Protein AF-A0A7K0ZW60-F1 (afdb_monomer)

Radius of gyration: 15.63 Å; Cα contacts (8 Å, |Δi|>4): 121; chains: 1; bounding box: 38×24×49 Å

Nearest PDB structures (foldseek):
  7ypx-assembly1_c  TM=5.346E-01  e=3.422E+00  uncultured cyanophage

pLDDT: mean 82.51, std 15.48, range [41.12, 95.69]

Sequence (71 aa):
MIFAHIDGTTVTNVIVADTIEVAAELAPAGQHAVDVTGVEAATGWEYDPATGAFIRPPDPVGGDDVEGGEG

Secondary structure (DSSP, 8-state):
-EEEEEETTEEEEEEE-SSHHHHHHTSPTT-EEEE-TTS---TT-EEETTTTEEEE---------------

Structure (mmCIF, N/CA/C/O backbone):
data_AF-A0A7K0ZW60-F1
#
_entry.id   AF-A0A7K0ZW60-F1
#
loop_
_atom_site.group_PDB
_atom_site.id
_atom_site.type_symbol
_atom_site.label_atom_id
_atom_site.label_alt_id
_atom_site.label_comp_id
_atom_site.label_asym_id
_atom_site.label_entity_id
_atom_site.label_seq_id
_atom_site.pdbx_PDB_ins_code
_atom_site.Cartn_x
_atom_site.Cartn_y
_atom_site.Cartn_z
_atom_site.occupancy
_atom_site.B_iso_or_equiv
_atom_site.auth_seq_id
_atom_site.auth_comp_id
_atom_site.auth_asym_id
_atom_site.auth_atom_id
_atom_site.pdbx_PDB_model_num
ATOM 1 N N . MET A 1 1 ? 1.484 -12.339 1.062 1.00 90.62 1 MET A N 1
ATOM 2 C CA . MET A 1 1 ? 0.682 -11.296 0.380 1.00 90.62 1 MET A CA 1
ATOM 3 C C . MET A 1 1 ? 1.617 -10.184 -0.068 1.00 90.62 1 MET A C 1
ATOM 5 O O . MET A 1 1 ? 2.740 -10.132 0.431 1.00 90.62 1 MET A O 1
ATOM 9 N N . ILE A 1 2 ? 1.213 -9.368 -1.042 1.00 92.38 2 ILE A N 1
ATOM 10 C CA . ILE A 1 2 ? 2.042 -8.263 -1.547 1.00 92.38 2 ILE A CA 1
ATOM 11 C C . ILE A 1 2 ? 1.464 -6.956 -1.014 1.00 92.38 2 ILE A C 1
ATOM 13 O O . ILE A 1 2 ? 0.260 -6.731 -1.116 1.00 92.38 2 ILE A O 1
ATOM 17 N N . PHE A 1 3 ? 2.324 -6.107 -0.458 1.00 94.44 3 PHE A N 1
ATOM 18 C CA . PHE A 1 3 ? 1.943 -4.827 0.123 1.00 94.44 3 PHE A CA 1
ATOM 19 C C . PHE A 1 3 ? 2.775 -3.689 -0.462 1.00 94.44 3 PHE A C 1
ATOM 21 O O . PHE A 1 3 ? 3.975 -3.841 -0.690 1.00 94.44 3 PHE A O 1
ATOM 28 N N . ALA A 1 4 ? 2.141 -2.541 -0.666 1.00 93.81 4 ALA A N 1
ATOM 29 C CA . ALA A 1 4 ? 2.794 -1.299 -1.053 1.00 93.81 4 ALA A CA 1
ATOM 30 C C . ALA A 1 4 ? 2.918 -0.372 0.160 1.00 93.81 4 ALA A C 1
ATOM 32 O O . ALA A 1 4 ? 1.958 -0.210 0.914 1.00 93.81 4 ALA A O 1
ATOM 33 N N . HIS A 1 5 ? 4.082 0.250 0.339 1.00 95.31 5 HIS A N 1
ATOM 34 C CA . HIS A 1 5 ? 4.253 1.379 1.252 1.00 95.31 5 HIS A CA 1
ATOM 35 C C . HIS A 1 5 ? 3.954 2.676 0.515 1.00 95.31 5 HIS A C 1
ATOM 37 O O . HIS A 1 5 ? 4.434 2.882 -0.601 1.00 95.31 5 HIS A O 1
ATOM 43 N N . ILE A 1 6 ? 3.146 3.529 1.140 1.00 93.62 6 ILE A N 1
ATOM 44 C CA . ILE A 1 6 ? 2.611 4.736 0.518 1.00 93.62 6 ILE A CA 1
ATOM 45 C C . ILE A 1 6 ? 2.949 5.955 1.366 1.00 93.62 6 ILE A C 1
ATOM 47 O O . ILE A 1 6 ? 2.599 6.021 2.548 1.00 93.62 6 ILE A O 1
ATOM 51 N N . ASP A 1 7 ? 3.603 6.926 0.733 1.00 93.12 7 ASP A N 1
ATOM 52 C CA . ASP A 1 7 ? 3.868 8.257 1.271 1.00 93.12 7 ASP A CA 1
ATOM 53 C C . ASP A 1 7 ? 2.905 9.258 0.622 1.00 93.12 7 ASP A C 1
ATOM 55 O O . ASP A 1 7 ? 3.000 9.558 -0.570 1.00 93.12 7 ASP A O 1
ATOM 59 N N . GLY A 1 8 ? 1.902 9.707 1.383 1.00 91.25 8 GLY A N 1
ATOM 60 C CA . GLY A 1 8 ? 0.791 10.499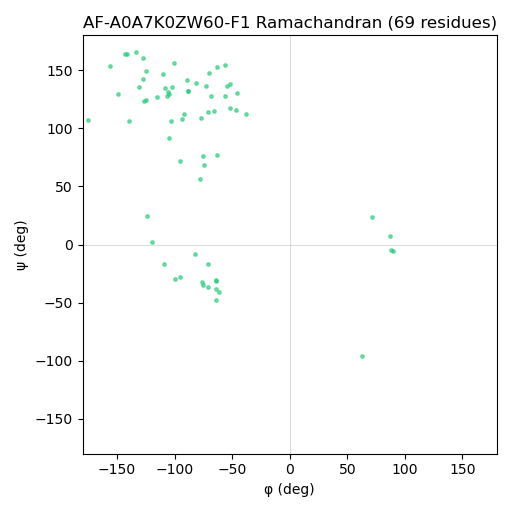 0.850 1.00 91.25 8 GLY A CA 1
ATOM 61 C C . GLY A 1 8 ? -0.019 9.715 -0.187 1.00 91.25 8 GLY A C 1
ATOM 62 O O . GLY A 1 8 ? -0.903 8.942 0.177 1.00 91.25 8 GLY A O 1
ATOM 63 N N . THR A 1 9 ? 0.297 9.917 -1.466 1.00 90.81 9 THR A N 1
ATOM 64 C CA . THR A 1 9 ? -0.300 9.230 -2.625 1.00 90.81 9 THR A CA 1
ATOM 65 C C . THR A 1 9 ? 0.725 8.455 -3.450 1.00 90.81 9 THR A C 1
ATOM 67 O O . THR A 1 9 ? 0.368 7.881 -4.467 1.00 90.81 9 THR A O 1
ATOM 70 N N . THR A 1 10 ? 2.004 8.423 -3.069 1.00 90.75 10 THR A N 1
ATOM 71 C CA . THR A 1 10 ? 3.055 7.793 -3.886 1.00 90.75 10 THR A CA 1
ATOM 72 C C . THR A 1 10 ? 3.475 6.455 -3.299 1.00 90.75 10 THR A C 1
ATOM 74 O O . THR A 1 10 ? 3.832 6.379 -2.124 1.00 90.75 10 THR A O 1
ATOM 77 N N . VAL A 1 11 ? 3.503 5.407 -4.123 1.00 91.81 11 VAL A N 1
ATOM 78 C CA . VAL A 1 11 ? 4.100 4.119 -3.756 1.00 91.81 11 VAL A CA 1
ATOM 79 C C . VAL A 1 11 ? 5.616 4.273 -3.691 1.00 91.81 11 VAL A C 1
ATOM 81 O O . VAL A 1 11 ? 6.275 4.503 -4.704 1.00 91.81 11 VAL A O 1
ATOM 84 N N . THR A 1 12 ? 6.1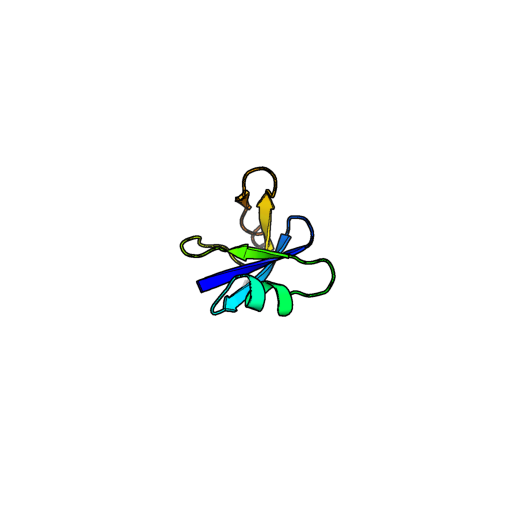93 4.127 -2.507 1.00 92.44 12 THR A N 1
ATOM 85 C CA . THR A 1 12 ? 7.639 4.264 -2.273 1.00 92.44 12 THR A CA 1
ATOM 86 C C . THR A 1 12 ? 8.358 2.922 -2.314 1.00 92.44 12 THR A C 1
ATOM 88 O O . THR A 1 12 ? 9.538 2.860 -2.660 1.00 92.44 12 THR A O 1
ATOM 91 N N . ASN A 1 13 ? 7.660 1.839 -1.973 1.00 92.88 13 ASN A N 1
ATOM 92 C CA . ASN A 1 13 ? 8.229 0.503 -1.892 1.00 92.88 13 ASN A CA 1
ATOM 93 C C . ASN A 1 13 ? 7.148 -0.573 -2.055 1.00 92.88 13 ASN A C 1
ATOM 95 O O . ASN A 1 13 ? 5.990 -0.350 -1.701 1.00 92.88 13 ASN A O 1
ATOM 99 N N . VAL A 1 14 ? 7.537 -1.752 -2.539 1.00 92.44 14 VAL A N 1
ATOM 100 C CA . VAL A 1 14 ? 6.664 -2.930 -2.635 1.00 92.44 14 VAL A CA 1
ATOM 101 C C . VAL A 1 14 ? 7.350 -4.097 -1.939 1.00 92.44 14 VAL A C 1
ATOM 103 O O . VAL A 1 14 ? 8.481 -4.454 -2.267 1.00 92.44 14 VAL A O 1
ATOM 106 N N . ILE A 1 15 ? 6.668 -4.686 -0.963 1.00 93.50 15 ILE A N 1
ATOM 107 C CA . ILE A 1 15 ? 7.198 -5.752 -0.115 1.00 93.50 15 ILE A CA 1
ATOM 108 C C . ILE A 1 15 ? 6.269 -6.963 -0.102 1.00 93.50 15 ILE A C 1
ATOM 110 O O . ILE A 1 15 ?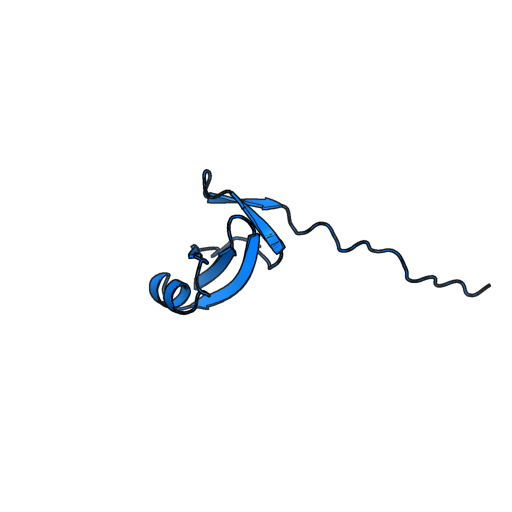 5.076 -6.877 -0.392 1.00 93.50 15 ILE A O 1
ATOM 114 N N . VAL A 1 16 ? 6.819 -8.109 0.287 1.00 94.25 16 VAL A N 1
ATOM 115 C CA . VAL A 1 16 ? 6.046 -9.319 0.573 1.00 94.25 16 VAL A CA 1
ATOM 116 C C . VAL A 1 16 ? 6.017 -9.514 2.083 1.00 94.25 16 VAL A C 1
ATOM 118 O O . VAL A 1 16 ? 7.069 -9.522 2.719 1.00 94.25 16 VAL A O 1
ATOM 121 N N . ALA A 1 17 ? 4.824 -9.688 2.647 1.00 94.56 17 ALA A N 1
ATOM 122 C CA . ALA A 1 17 ? 4.639 -9.981 4.066 1.00 94.56 17 ALA A CA 1
ATOM 123 C C . ALA A 1 17 ? 3.508 -10.997 4.289 1.00 94.56 17 ALA A C 1
ATOM 125 O O . ALA A 1 17 ? 2.680 -11.246 3.400 1.00 94.56 17 ALA A O 1
ATOM 126 N N . ASP A 1 18 ? 3.477 -11.585 5.485 1.00 94.56 18 ASP A N 1
ATOM 127 C CA . ASP A 1 18 ? 2.435 -12.528 5.899 1.00 94.56 18 ASP A CA 1
ATOM 128 C C . ASP A 1 18 ? 1.109 -11.841 6.231 1.00 94.56 18 ASP A C 1
ATOM 130 O O . ASP A 1 18 ? 0.061 -12.406 5.943 1.00 94.56 18 ASP A O 1
ATOM 134 N N . THR A 1 19 ? 1.131 -10.630 6.800 1.00 95.31 19 THR A N 1
ATOM 135 C CA . THR A 1 19 ? -0.067 -9.842 7.141 1.00 95.31 19 THR A CA 1
ATOM 136 C C . THR A 1 19 ? 0.161 -8.347 6.910 1.00 95.31 19 THR A C 1
ATOM 138 O O . THR A 1 19 ? 1.301 -7.888 6.800 1.00 95.31 19 THR A O 1
ATOM 141 N N . ILE A 1 20 ? -0.933 -7.578 6.868 1.00 93.75 20 ILE A N 1
ATOM 142 C CA . ILE A 1 20 ? -0.878 -6.113 6.762 1.00 93.75 20 ILE A CA 1
ATOM 143 C C . ILE A 1 20 ? -0.216 -5.467 7.986 1.00 93.75 20 ILE A C 1
ATOM 145 O O . ILE A 1 20 ? 0.453 -4.450 7.848 1.00 93.75 20 ILE A O 1
ATOM 149 N N . GLU A 1 21 ? -0.354 -6.069 9.170 1.00 95.50 21 GLU A N 1
ATOM 150 C CA . GLU A 1 21 ? 0.271 -5.588 10.407 1.00 95.50 21 GLU A CA 1
ATOM 151 C C . GLU A 1 21 ? 1.796 -5.652 10.296 1.00 95.50 21 GLU A C 1
ATOM 153 O O . GLU A 1 21 ? 2.461 -4.640 10.494 1.00 95.50 21 GLU A O 1
ATOM 158 N N . VAL A 1 22 ? 2.337 -6.791 9.840 1.00 95.69 22 VAL A N 1
ATOM 159 C CA . VAL A 1 22 ? 3.779 -6.949 9.589 1.00 95.69 22 VAL A CA 1
ATOM 160 C C . VAL A 1 22 ? 4.255 -5.964 8.519 1.00 95.69 22 VAL A C 1
ATOM 162 O O . VAL A 1 22 ? 5.313 -5.353 8.654 1.00 95.69 22 VAL A O 1
ATOM 165 N N . ALA A 1 23 ? 3.470 -5.770 7.456 1.00 95.19 23 ALA A N 1
ATOM 166 C CA . ALA A 1 23 ? 3.809 -4.797 6.423 1.00 95.19 23 ALA A CA 1
ATOM 167 C C . ALA A 1 23 ? 3.828 -3.354 6.959 1.00 95.19 23 ALA A C 1
ATOM 169 O O . ALA A 1 23 ? 4.702 -2.578 6.573 1.00 95.19 23 ALA A O 1
ATOM 170 N N . ALA A 1 24 ? 2.898 -2.999 7.849 1.00 93.75 24 ALA A N 1
ATOM 171 C CA . ALA A 1 24 ? 2.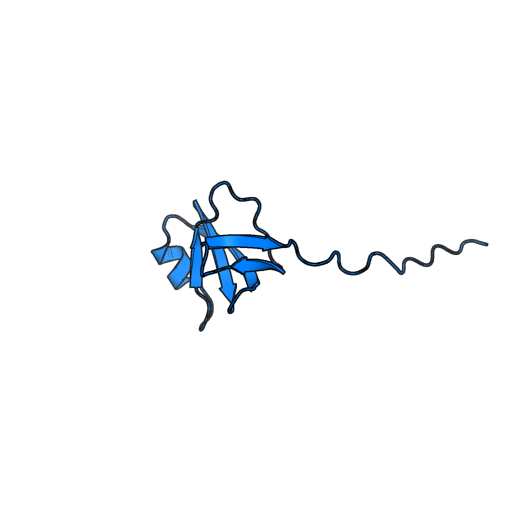823 -1.685 8.479 1.00 93.75 24 ALA A CA 1
ATOM 172 C C . ALA A 1 24 ? 3.960 -1.455 9.488 1.00 93.75 24 ALA A C 1
ATOM 174 O O . ALA A 1 24 ? 4.495 -0.353 9.545 1.00 93.75 24 ALA A O 1
ATOM 175 N N . GLU A 1 25 ? 4.383 -2.480 10.233 1.00 95.19 25 GLU A N 1
ATOM 176 C CA . GLU A 1 25 ? 5.544 -2.397 11.134 1.00 95.19 25 GLU A CA 1
ATOM 177 C C . GLU A 1 25 ? 6.860 -2.148 10.383 1.00 95.19 25 GLU A C 1
ATOM 179 O O . GLU A 1 25 ? 7.764 -1.496 10.903 1.00 95.19 25 GLU A O 1
ATOM 184 N N . LEU A 1 26 ? 6.964 -2.643 9.146 1.00 94.06 26 LEU A N 1
ATOM 185 C CA . LEU A 1 26 ? 8.109 -2.410 8.264 1.00 94.06 26 LEU A CA 1
ATOM 186 C C . LEU A 1 26 ? 8.042 -1.064 7.523 1.00 94.06 26 LEU A C 1
ATOM 188 O O . LEU A 1 26 ? 9.001 -0.711 6.832 1.00 94.06 26 LEU A O 1
ATOM 192 N N . ALA A 1 27 ? 6.927 -0.333 7.614 1.00 93.06 27 ALA A N 1
ATOM 193 C CA . ALA A 1 27 ? 6.758 0.928 6.907 1.00 93.06 27 ALA A CA 1
ATOM 194 C C . ALA A 1 27 ? 7.617 2.038 7.547 1.00 93.06 27 ALA A C 1
ATOM 196 O O . ALA A 1 27 ? 7.645 2.180 8.773 1.00 93.06 27 ALA A O 1
ATOM 197 N N . PRO A 1 28 ? 8.305 2.866 6.741 1.00 91.25 28 PRO A N 1
ATOM 198 C CA . PRO A 1 28 ? 8.966 4.067 7.236 1.00 91.25 28 PRO A CA 1
ATOM 199 C C . PRO A 1 28 ? 7.990 5.007 7.956 1.00 91.25 28 PRO A C 1
ATOM 201 O O . PRO A 1 28 ? 6.794 5.038 7.663 1.00 91.25 28 PRO A O 1
ATOM 204 N N . ALA A 1 29 ? 8.505 5.825 8.877 1.00 91.44 29 ALA A N 1
ATOM 205 C CA . ALA A 1 29 ? 7.683 6.780 9.616 1.00 91.44 29 ALA A CA 1
ATOM 206 C C . ALA A 1 29 ? 6.920 7.722 8.666 1.00 91.44 29 ALA A C 1
ATOM 208 O O . ALA A 1 29 ? 7.522 8.359 7.805 1.00 91.44 29 ALA A O 1
ATOM 209 N N . GLY A 1 30 ? 5.602 7.822 8.859 1.00 87.62 30 GLY A N 1
ATOM 210 C CA . GLY A 1 30 ? 4.716 8.626 8.010 1.00 87.62 30 GLY A CA 1
ATOM 211 C C . GLY A 1 30 ? 4.137 7.882 6.803 1.00 87.62 30 GLY A C 1
ATOM 212 O O . GLY A 1 30 ? 3.250 8.423 6.148 1.00 87.62 30 GLY A O 1
ATOM 213 N N . GLN A 1 31 ? 4.563 6.641 6.551 1.00 94.06 31 GLN A N 1
ATOM 214 C CA . GLN A 1 31 ? 4.026 5.801 5.482 1.00 94.06 31 GLN A CA 1
ATOM 215 C C . GLN A 1 31 ? 3.023 4.782 6.021 1.00 94.06 31 GLN A C 1
ATOM 217 O O . GLN A 1 31 ? 3.049 4.411 7.196 1.00 94.06 31 GLN A O 1
ATOM 222 N N . HIS A 1 32 ? 2.132 4.319 5.149 1.00 92.88 32 HIS A N 1
ATOM 223 C CA . HIS A 1 32 ? 1.174 3.262 5.461 1.00 92.88 32 HIS A CA 1
ATOM 224 C C . HIS A 1 32 ? 1.280 2.119 4.455 1.00 92.88 32 HIS A C 1
ATOM 226 O O . HIS A 1 32 ? 1.645 2.326 3.299 1.00 92.88 32 HIS A O 1
ATOM 232 N N . ALA A 1 33 ? 0.984 0.904 4.915 1.00 94.25 33 ALA A N 1
ATOM 233 C CA . ALA A 1 33 ? 0.936 -0.277 4.067 1.00 94.25 33 ALA A CA 1
ATOM 234 C C . ALA A 1 33 ? -0.469 -0.455 3.475 1.00 94.25 33 ALA A C 1
ATOM 236 O O . ALA A 1 33 ? -1.469 -0.248 4.165 1.00 94.25 33 ALA A O 1
ATOM 237 N N . VAL A 1 34 ? -0.538 -0.877 2.215 1.00 92.06 34 VAL A N 1
ATOM 238 C CA . VAL A 1 34 ? -1.780 -1.210 1.504 1.00 92.06 34 VAL A CA 1
ATOM 239 C C . VAL A 1 34 ? -1.611 -2.564 0.828 1.00 92.06 34 VAL A C 1
ATOM 241 O O . VAL A 1 34 ? -0.560 -2.825 0.246 1.00 92.06 34 VAL A O 1
ATOM 244 N N . ASP A 1 35 ? -2.617 -3.440 0.924 1.00 92.50 35 ASP A N 1
ATOM 245 C CA . ASP A 1 35 ? -2.607 -4.705 0.182 1.00 92.50 35 ASP A CA 1
ATOM 246 C C . ASP A 1 35 ? -2.759 -4.429 -1.314 1.00 92.50 35 ASP A C 1
ATOM 248 O O . ASP A 1 35 ? -3.672 -3.728 -1.750 1.00 92.50 35 ASP A O 1
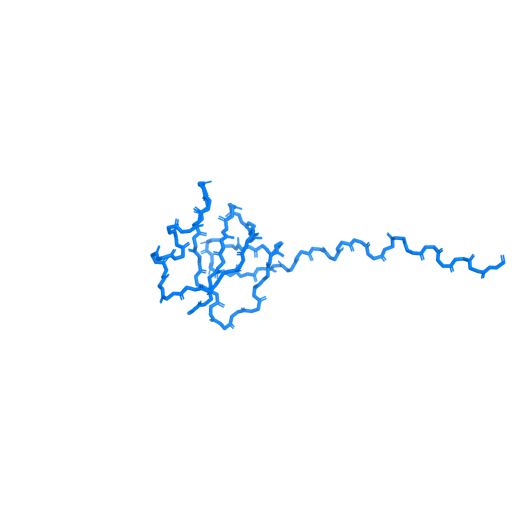ATOM 252 N N . VAL A 1 36 ? -1.838 -4.989 -2.088 1.00 90.44 36 VAL A N 1
ATOM 253 C CA . VAL A 1 36 ? -1.810 -4.893 -3.550 1.00 90.44 36 VAL A CA 1
ATOM 254 C C . VAL A 1 36 ? -1.788 -6.280 -4.176 1.00 90.44 36 VAL A C 1
ATOM 256 O O . VAL A 1 36 ? -1.301 -6.480 -5.288 1.00 90.44 36 VAL A O 1
ATOM 259 N N . THR A 1 37 ? -2.291 -7.282 -3.456 1.00 88.44 37 THR A N 1
ATOM 260 C CA . THR A 1 37 ? -2.289 -8.659 -3.926 1.00 88.44 37 THR A CA 1
ATOM 261 C C . THR A 1 37 ? -3.199 -8.768 -5.152 1.00 88.44 37 THR A C 1
ATOM 263 O O . THR A 1 37 ? -4.410 -8.589 -5.070 1.00 88.44 37 THR A O 1
ATOM 266 N N . GLY A 1 38 ? -2.612 -9.075 -6.312 1.00 84.19 38 GLY A N 1
ATOM 267 C CA . GLY A 1 38 ? -3.339 -9.132 -7.588 1.00 84.19 38 GLY A CA 1
ATOM 268 C C . GLY A 1 38 ? -3.438 -7.794 -8.328 1.00 84.19 38 GLY A C 1
ATOM 269 O O . GLY A 1 38 ? -4.115 -7.728 -9.351 1.00 84.19 38 GLY A O 1
ATOM 270 N N . VAL A 1 39 ? -2.750 -6.756 -7.848 1.00 83.81 39 VAL A N 1
ATOM 271 C CA . VAL A 1 39 ? -2.577 -5.475 -8.539 1.00 83.81 39 VAL A CA 1
ATOM 272 C C . VAL A 1 39 ? -1.129 -5.363 -9.015 1.00 83.81 39 VAL A C 1
ATOM 274 O O . VAL A 1 39 ? -0.199 -5.628 -8.257 1.00 83.81 39 VAL A O 1
ATOM 277 N N . GLU A 1 40 ? -0.919 -4.938 -10.260 1.00 78.00 40 GLU A N 1
ATOM 278 C CA . GLU A 1 40 ? 0.415 -4.629 -10.795 1.00 78.00 40 GLU A CA 1
ATOM 279 C C . GLU A 1 40 ? 0.907 -3.258 -10.291 1.00 78.00 40 GLU A C 1
ATOM 281 O O . GLU A 1 40 ? 1.186 -2.363 -11.077 1.00 78.00 40 GLU A O 1
ATOM 286 N N . ALA A 1 41 ? 0.975 -3.058 -8.973 1.00 81.00 41 ALA A N 1
ATOM 287 C CA . ALA A 1 41 ? 1.527 -1.837 -8.389 1.00 81.00 41 ALA A CA 1
ATOM 288 C C . ALA A 1 41 ? 3.061 -1.910 -8.348 1.00 81.00 41 ALA A C 1
ATOM 290 O O . ALA A 1 41 ? 3.637 -2.939 -7.988 1.00 81.00 41 ALA A O 1
ATOM 291 N N . ALA A 1 42 ? 3.729 -0.803 -8.669 1.00 84.12 42 ALA A N 1
ATOM 292 C CA . ALA A 1 42 ? 5.178 -0.680 -8.554 1.00 84.12 42 ALA A CA 1
ATOM 293 C C . ALA A 1 42 ? 5.570 0.634 -7.872 1.00 84.12 42 ALA A C 1
ATOM 295 O O . ALA A 1 42 ? 4.771 1.562 -7.746 1.00 84.12 42 ALA A O 1
ATOM 296 N N . THR A 1 43 ? 6.825 0.727 -7.444 1.00 87.31 43 THR A N 1
ATOM 297 C CA . THR A 1 43 ? 7.382 1.975 -6.917 1.00 87.31 43 THR A CA 1
ATOM 298 C C . THR A 1 43 ? 7.214 3.120 -7.921 1.00 87.31 43 THR A C 1
ATOM 300 O O . THR A 1 43 ? 7.437 2.948 -9.120 1.00 87.31 43 THR A O 1
ATOM 303 N N . GLY A 1 44 ? 6.812 4.289 -7.426 1.00 85.75 44 GLY A N 1
ATOM 304 C CA . GLY A 1 44 ? 6.507 5.483 -8.213 1.00 85.75 44 GLY A CA 1
ATOM 305 C C . GLY A 1 44 ? 5.062 5.569 -8.706 1.00 85.75 44 GLY A C 1
ATOM 306 O O . GLY A 1 44 ? 4.698 6.582 -9.295 1.00 85.75 44 GLY A O 1
ATOM 307 N N . TRP A 1 45 ? 4.237 4.542 -8.479 1.00 88.88 45 TRP A N 1
ATOM 308 C CA . TRP A 1 45 ? 2.819 4.607 -8.822 1.00 88.88 45 TRP A CA 1
ATOM 309 C C . TRP A 1 45 ? 2.058 5.559 -7.903 1.00 88.88 45 TRP A C 1
ATOM 311 O O . TRP A 1 45 ? 2.356 5.663 -6.712 1.00 88.88 45 TRP A O 1
ATOM 321 N N . GLU A 1 46 ? 1.036 6.207 -8.456 1.00 90.19 46 GLU A N 1
ATOM 322 C CA . GLU A 1 46 ? 0.100 7.019 -7.684 1.00 90.19 46 GLU A CA 1
ATOM 323 C C . GLU A 1 46 ? -1.058 6.157 -7.163 1.00 90.19 46 GLU A C 1
ATOM 325 O O . GLU A 1 46 ? -1.676 5.388 -7.906 1.00 90.19 46 GLU A O 1
ATOM 330 N N . TYR A 1 47 ? -1.348 6.305 -5.877 1.00 89.56 47 TYR A N 1
ATOM 331 C CA . TYR A 1 47 ? -2.427 5.675 -5.138 1.00 89.56 47 TYR A CA 1
ATOM 332 C C . TYR A 1 47 ? -3.414 6.736 -4.662 1.00 89.56 47 TYR A C 1
ATOM 334 O O . TYR A 1 47 ? -3.039 7.700 -3.990 1.00 89.56 47 TYR A O 1
ATOM 342 N N . ASP A 1 48 ? -4.686 6.526 -4.976 1.00 89.38 48 ASP A N 1
ATOM 343 C CA . ASP A 1 48 ? -5.785 7.339 -4.484 1.00 89.38 48 ASP A CA 1
ATOM 344 C C . ASP A 1 48 ? -6.373 6.713 -3.207 1.00 89.38 48 ASP A C 1
ATOM 346 O O . ASP A 1 48 ? -7.070 5.695 -3.281 1.00 89.38 48 ASP A O 1
ATOM 350 N N . PRO A 1 49 ? -6.151 7.306 -2.020 1.00 83.88 49 PRO A N 1
ATOM 351 C CA . PRO A 1 49 ? -6.674 6.764 -0.769 1.00 83.88 49 PRO A CA 1
ATOM 352 C C . PRO A 1 49 ? -8.193 6.919 -0.621 1.00 83.88 49 PRO A C 1
ATOM 354 O O . PRO A 1 49 ? -8.784 6.253 0.227 1.00 83.88 49 PRO A O 1
ATOM 357 N N . ALA A 1 50 ? -8.840 7.789 -1.404 1.00 87.06 50 ALA A N 1
ATOM 358 C CA . ALA A 1 50 ? -10.286 7.991 -1.332 1.00 87.06 50 ALA A CA 1
ATOM 359 C C . ALA A 1 50 ? -11.062 6.847 -2.005 1.00 87.06 50 ALA A C 1
ATOM 361 O O . ALA A 1 50 ? -12.159 6.494 -1.571 1.00 87.06 50 ALA A O 1
ATOM 362 N N . THR A 1 51 ? -10.484 6.263 -3.051 1.00 85.25 51 THR A N 1
ATOM 363 C CA . THR A 1 51 ? -11.063 5.185 -3.860 1.00 85.25 51 THR A CA 1
ATOM 364 C C . THR A 1 51 ? -10.370 3.841 -3.645 1.00 85.25 51 THR A C 1
ATOM 366 O O . THR A 1 51 ? -10.947 2.810 -3.988 1.00 85.25 51 THR A O 1
ATOM 369 N N . GLY A 1 52 ? -9.165 3.830 -3.063 1.00 84.00 52 GLY A N 1
ATOM 370 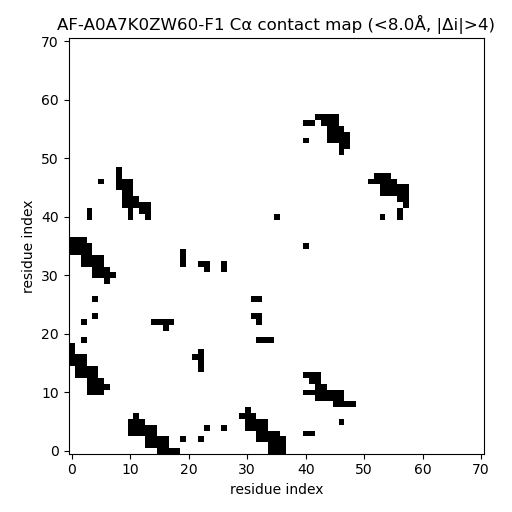C CA . GLY A 1 52 ? -8.342 2.631 -2.891 1.00 84.00 52 GLY A CA 1
ATOM 371 C C . GLY A 1 52 ? -7.746 2.117 -4.204 1.00 84.00 52 GLY A C 1
ATOM 372 O O . GLY A 1 52 ? -7.469 0.925 -4.322 1.00 84.00 52 GLY A O 1
ATOM 373 N N . ALA A 1 53 ? -7.605 2.988 -5.207 1.00 85.00 53 ALA A N 1
ATOM 374 C CA . ALA A 1 53 ? -7.189 2.619 -6.553 1.00 85.00 53 ALA A CA 1
ATOM 375 C C . ALA A 1 53 ? -5.783 3.127 -6.886 1.00 85.00 53 ALA A C 1
ATOM 377 O O . ALA A 1 53 ? -5.373 4.214 -6.485 1.00 85.00 53 ALA A O 1
ATOM 378 N N . PHE A 1 54 ? -5.065 2.346 -7.689 1.00 86.19 54 PHE A N 1
ATOM 379 C CA . PHE A 1 54 ? -3.780 2.725 -8.264 1.00 86.19 54 PHE A CA 1
ATOM 380 C C . PHE A 1 54 ? -4.033 3.369 -9.628 1.00 86.19 54 PHE A C 1
ATOM 382 O O . PHE A 1 54 ? -4.536 2.713 -10.540 1.00 86.19 54 PHE A O 1
ATOM 389 N N . ILE A 1 55 ? -3.761 4.668 -9.746 1.00 77.75 55 ILE A N 1
ATOM 390 C CA . ILE A 1 55 ? -4.282 5.507 -10.837 1.00 77.75 55 ILE A CA 1
ATOM 391 C C . ILE A 1 55 ? -3.274 5.735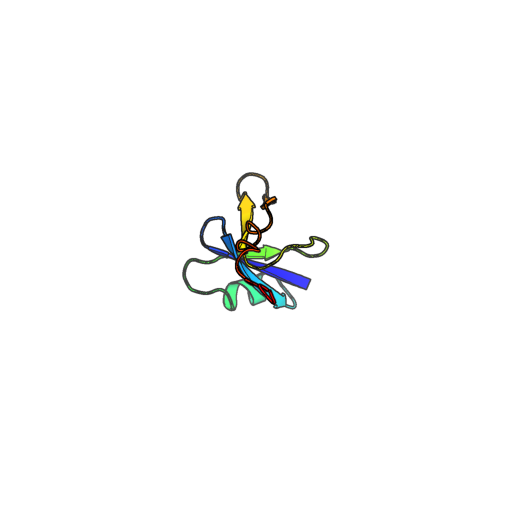 -11.962 1.00 77.75 55 ILE A C 1
ATOM 393 O O . ILE A 1 55 ? -3.683 5.934 -13.108 1.00 77.75 55 IL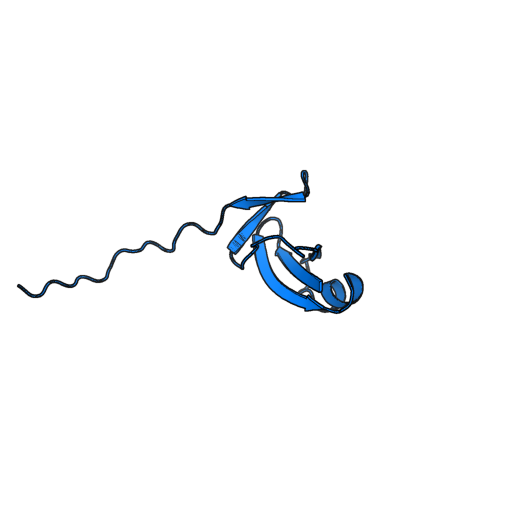E A O 1
ATOM 397 N N . ARG A 1 56 ? -1.968 5.735 -11.665 1.00 73.06 56 ARG A N 1
ATOM 398 C CA . ARG A 1 56 ? -0.950 6.082 -12.663 1.00 73.06 56 ARG A CA 1
ATOM 399 C C . ARG A 1 56 ? 0.374 5.346 -12.417 1.00 73.06 56 ARG A C 1
ATOM 401 O O . ARG A 1 56 ? 0.879 5.429 -11.298 1.00 73.06 56 ARG A O 1
ATOM 408 N N . PRO A 1 57 ? 0.972 4.677 -13.422 1.00 66.94 57 PRO A N 1
ATOM 409 C CA . PRO A 1 57 ? 2.391 4.333 -13.366 1.00 66.94 57 PRO A CA 1
ATOM 410 C C . PRO A 1 57 ? 3.229 5.623 -13.333 1.00 66.94 57 PRO A C 1
ATOM 412 O O . PRO A 1 57 ? 2.762 6.642 -13.849 1.00 66.94 57 PRO A O 1
ATOM 415 N N . PRO A 1 58 ? 4.443 5.629 -12.753 1.00 61.16 58 PRO A N 1
ATOM 416 C CA . PRO A 1 58 ? 5.317 6.792 -12.861 1.00 61.16 58 PRO A CA 1
ATOM 417 C C . PRO A 1 58 ? 5.447 7.164 -14.340 1.00 61.16 58 PRO A C 1
ATOM 419 O O . PRO A 1 58 ? 5.551 6.268 -15.185 1.00 61.16 58 PRO A O 1
ATOM 422 N N . ASP A 1 59 ? 5.398 8.466 -14.654 1.00 58.00 59 ASP A N 1
ATOM 423 C CA . ASP A 1 59 ? 5.754 8.945 -15.993 1.00 58.00 59 ASP A CA 1
ATOM 424 C C . ASP A 1 59 ? 7.056 8.230 -16.379 1.00 58.00 59 ASP A C 1
ATOM 426 O O . ASP A 1 59 ? 7.961 8.165 -15.532 1.00 58.00 59 ASP A O 1
ATOM 430 N N . PRO A 1 60 ? 7.151 7.613 -17.574 1.00 53.59 60 PRO A N 1
ATOM 431 C CA . PRO A 1 60 ? 8.400 7.004 -17.987 1.00 53.59 60 PRO A CA 1
ATOM 432 C C . PRO A 1 60 ? 9.457 8.086 -17.813 1.00 53.59 60 PRO A C 1
ATOM 434 O O . PRO A 1 60 ? 9.329 9.159 -18.402 1.00 53.59 60 PRO A O 1
ATOM 437 N N . VAL A 1 61 ? 10.441 7.845 -16.936 1.00 57.28 61 VAL A N 1
ATOM 438 C CA . VAL A 1 61 ? 11.619 8.709 -16.839 1.00 57.28 61 VAL A CA 1
ATOM 439 C C . VAL A 1 61 ? 12.051 8.920 -18.278 1.00 57.28 61 VAL A C 1
ATOM 441 O O . VAL A 1 61 ? 12.304 7.923 -18.953 1.00 57.28 61 VAL A O 1
ATOM 444 N N . GLY A 1 62 ? 11.973 10.172 -18.745 1.00 50.00 62 GLY A N 1
ATOM 445 C CA . GLY A 1 62 ? 12.044 10.522 -20.158 1.00 50.00 62 GLY A CA 1
ATOM 446 C C . GLY A 1 62 ? 13.062 9.651 -20.877 1.00 50.00 62 GLY A C 1
ATOM 447 O O . GLY A 1 62 ? 14.252 9.691 -20.572 1.00 50.00 62 GLY A O 1
ATOM 448 N N . GLY A 1 63 ? 12.568 8.799 -21.770 1.00 51.12 63 GLY A N 1
ATOM 449 C CA . GLY A 1 63 ? 13.408 8.066 -22.696 1.00 51.12 63 GLY A CA 1
ATOM 450 C C . GLY A 1 63 ? 13.872 9.022 -23.783 1.00 51.12 63 GLY A C 1
ATOM 451 O O . GLY A 1 63 ? 13.293 8.999 -24.852 1.00 51.12 63 GLY A O 1
ATOM 452 N N . ASP A 1 64 ? 14.841 9.872 -23.461 1.00 53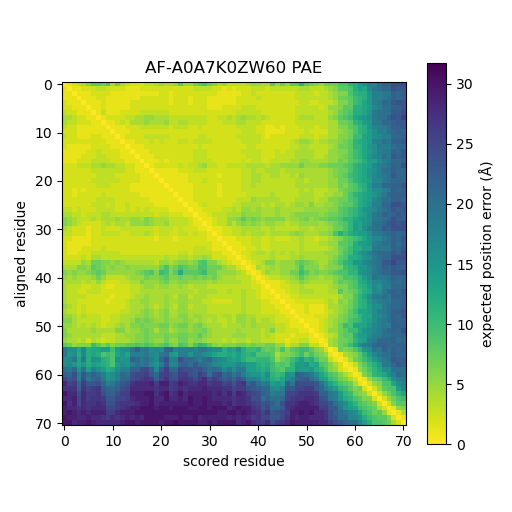.31 64 ASP A N 1
ATOM 453 C CA . ASP A 1 64 ? 15.694 10.701 -24.329 1.00 53.31 64 ASP A CA 1
ATOM 454 C C . ASP A 1 64 ? 16.680 11.345 -23.328 1.00 53.31 64 ASP A C 1
ATOM 456 O O . ASP A 1 64 ? 16.249 12.026 -22.405 1.00 53.31 64 ASP A O 1
ATOM 460 N N . ASP A 1 65 ? 17.960 10.982 -23.234 1.00 54.06 65 ASP A N 1
ATOM 461 C CA . ASP A 1 65 ? 18.989 11.032 -24.267 1.00 54.06 65 ASP A CA 1
ATOM 462 C C . ASP A 1 65 ? 19.886 9.775 -24.228 1.00 54.06 65 ASP A C 1
ATOM 464 O O . ASP A 1 65 ? 20.790 9.643 -23.398 1.00 54.06 65 ASP A O 1
ATOM 468 N N . VAL A 1 66 ? 19.715 8.868 -25.188 1.00 56.66 66 VAL A N 1
ATOM 469 C CA . VAL A 1 66 ? 20.886 8.236 -25.803 1.00 56.66 66 VAL A CA 1
ATOM 470 C C . VAL A 1 66 ? 21.026 8.882 -27.168 1.00 56.66 66 VAL A C 1
ATOM 472 O O . VAL A 1 66 ? 20.423 8.439 -28.142 1.00 56.66 66 VAL A O 1
ATOM 475 N N . GLU A 1 67 ? 21.807 9.963 -27.232 1.00 52.72 67 GLU A N 1
ATOM 476 C CA . GLU A 1 67 ? 22.362 10.477 -28.483 1.00 52.72 67 GLU A CA 1
ATOM 477 C C . GLU A 1 67 ? 23.291 9.395 -29.062 1.00 52.72 67 GLU A C 1
ATOM 479 O O . GLU A 1 67 ? 24.512 9.419 -28.937 1.00 52.72 67 GLU A O 1
ATOM 484 N N . GLY A 1 68 ? 22.686 8.373 -29.665 1.00 51.72 68 GLY A N 1
ATOM 485 C CA . GLY A 1 68 ? 23.319 7.482 -30.621 1.00 51.72 68 GLY A CA 1
ATOM 486 C C . GLY A 1 68 ? 23.461 8.228 -31.939 1.00 51.72 68 GLY A C 1
ATOM 487 O O . GLY A 1 68 ? 22.765 7.928 -32.903 1.00 51.72 68 GLY A O 1
ATOM 488 N N . GLY A 1 69 ? 24.323 9.242 -31.956 1.00 41.12 69 GLY A N 1
ATOM 489 C CA . GLY A 1 69 ? 24.783 9.908 -33.164 1.00 41.12 69 GLY A CA 1
ATOM 490 C C . GLY A 1 69 ? 26.104 9.303 -33.621 1.00 41.12 69 GLY A C 1
ATOM 491 O O . GLY A 1 69 ? 27.147 9.933 -33.483 1.00 41.12 69 GLY A O 1
ATOM 492 N N . GLU A 1 70 ? 26.077 8.079 -34.150 1.00 58.00 70 GLU A N 1
ATOM 493 C CA . GLU A 1 70 ? 27.102 7.667 -35.111 1.00 58.00 70 GLU A CA 1
ATOM 494 C C . GLU A 1 70 ? 26.748 8.316 -36.459 1.00 58.00 70 GLU A C 1
ATOM 496 O O . GLU A 1 70 ? 25.757 7.947 -37.093 1.00 58.00 70 GLU A O 1
ATOM 501 N N . GLY A 1 71 ? 27.538 9.311 -36.870 1.00 48.81 71 GLY A N 1
ATOM 502 C CA . GLY A 1 71 ? 27.444 9.998 -38.160 1.00 48.81 71 GLY A CA 1
ATOM 503 C C . GLY A 1 71 ? 28.715 10.766 -38.484 1.00 48.81 71 GLY A C 1
ATOM 504 O O . GLY A 1 71 ? 29.157 11.545 -37.613 1.00 48.81 71 GLY A O 1
#

Foldseek 3Di:
DKKFKDQPFFGADIDDDPDLVVVQVPHDPRIHIDDQVVHPDDGGWGADPVVRDGDDHHDPPDPDDPPPPPD

Solvent-accessible surface area (backbone atoms only — not comparable to full-atom values): 4394 Å² total; per-residue (Å²): 86,37,31,32,31,28,51,90,40,34,24,72,39,74,49,78,36,92,44,70,67,62,39,38,72,70,34,58,91,87,36,45,52,40,85,38,68,94,50,97,78,52,64,51,18,35,40,39,82,92,78,75,42,77,76,40,73,49,76,73,74,70,93,71,84,80,84,80,74,88,126

Mean predicted aligned error: 8.73 Å